Protein AF-A0A410P222-F1 (afdb_monomer_lite)

pLDDT: mean 84.29, std 20.17, range [34.69, 98.75]

Structure (mmCIF, N/CA/C/O backbone):
data_AF-A0A410P222-F1
#
_entry.id   AF-A0A410P222-F1
#
loop_
_atom_site.group_PDB
_atom_site.id
_atom_site.type_symbol
_atom_site.label_atom_id
_atom_site.label_alt_id
_atom_site.label_comp_id
_atom_site.label_asym_id
_atom_site.label_entity_id
_atom_site.label_seq_id
_atom_site.pdbx_PDB_ins_code
_atom_site.Cartn_x
_atom_site.Cartn_y
_atom_site.Cartn_z
_atom_site.occupancy
_atom_site.B_iso_or_equiv
_atom_site.auth_seq_id
_atom_site.auth_comp_id
_atom_site.auth_asym_id
_atom_site.auth_atom_id
_atom_site.pdbx_PDB_model_num
ATOM 1 N N . MET A 1 1 ? -35.136 -34.759 -13.862 1.00 38.16 1 MET A N 1
ATOM 2 C CA . MET A 1 1 ? -36.092 -35.624 -13.147 1.00 38.16 1 MET A CA 1
ATOM 3 C C . MET A 1 1 ? -36.367 -35.009 -11.785 1.00 38.16 1 MET A C 1
ATOM 5 O O . MET A 1 1 ? -35.419 -34.687 -11.090 1.00 38.16 1 MET A O 1
ATOM 9 N N . LEU A 1 2 ? -37.654 -34.767 -11.529 1.00 38.47 2 LEU A N 1
ATOM 10 C CA . LEU A 1 2 ? -38.378 -34.557 -10.266 1.00 38.47 2 LEU A CA 1
ATOM 11 C C . LEU A 1 2 ? -37.646 -33.988 -9.029 1.00 38.47 2 LEU A C 1
ATOM 13 O O . LEU A 1 2 ? -36.913 -34.665 -8.318 1.00 38.47 2 LEU A O 1
ATOM 17 N N . THR A 1 3 ? -38.010 -32.738 -8.749 1.00 44.06 3 THR A N 1
ATOM 18 C CA . THR A 1 3 ? -38.071 -32.046 -7.455 1.00 44.06 3 THR A CA 1
ATOM 19 C C . THR A 1 3 ? -38.809 -32.842 -6.373 1.00 44.06 3 THR A C 1
ATOM 21 O O . THR A 1 3 ? -39.900 -33.337 -6.648 1.00 44.06 3 THR A O 1
ATOM 24 N N . THR A 1 4 ? -38.322 -32.828 -5.125 1.00 47.69 4 THR A N 1
ATOM 25 C CA . THR A 1 4 ? -39.209 -33.014 -3.957 1.00 47.69 4 THR A CA 1
ATOM 26 C C . THR A 1 4 ? -38.711 -32.216 -2.750 1.00 47.69 4 THR A C 1
ATOM 28 O O . THR A 1 4 ? -37.768 -32.603 -2.067 1.00 47.69 4 THR A O 1
ATOM 31 N N . THR A 1 5 ? -39.346 -31.072 -2.514 1.00 48.34 5 THR A N 1
ATOM 32 C CA . THR A 1 5 ? -39.354 -30.334 -1.249 1.00 48.34 5 THR A CA 1
ATOM 33 C C . THR A 1 5 ? -40.356 -30.994 -0.299 1.00 48.34 5 THR A C 1
ATOM 35 O O . THR A 1 5 ? -41.483 -31.285 -0.692 1.00 48.34 5 THR A O 1
ATOM 38 N N . LEU A 1 6 ? -39.970 -31.216 0.958 1.00 48.56 6 LEU A N 1
ATOM 39 C CA . LEU A 1 6 ? -40.871 -31.667 2.021 1.00 48.56 6 LEU A CA 1
ATOM 40 C C . LEU A 1 6 ? -40.933 -30.585 3.097 1.00 48.56 6 LEU A C 1
ATOM 42 O O . LEU A 1 6 ? -40.063 -30.482 3.956 1.00 48.56 6 LEU A O 1
ATOM 46 N N . ALA A 1 7 ? -41.973 -29.758 3.006 1.00 42.38 7 ALA A N 1
ATOM 47 C CA . ALA A 1 7 ? -42.429 -28.901 4.086 1.00 42.38 7 ALA A CA 1
ATOM 48 C C . ALA A 1 7 ? -43.426 -29.698 4.937 1.00 42.38 7 ALA A C 1
ATOM 50 O O . ALA A 1 7 ? -44.458 -30.137 4.433 1.00 42.38 7 ALA A O 1
ATOM 51 N N . PHE A 1 8 ? -43.125 -29.876 6.222 1.00 41.62 8 PHE A N 1
ATOM 52 C CA . PHE A 1 8 ? -44.100 -30.324 7.212 1.00 41.62 8 PHE A CA 1
ATOM 53 C C . PHE A 1 8 ? -44.554 -29.109 8.020 1.00 41.62 8 PHE A C 1
ATOM 55 O O . PHE A 1 8 ? -43.815 -28.577 8.843 1.00 41.62 8 PHE A O 1
ATOM 62 N N . SER A 1 9 ? -45.786 -28.672 7.774 1.00 47.16 9 SER A N 1
ATOM 63 C CA . SER A 1 9 ? -46.534 -27.798 8.672 1.00 47.16 9 SER A CA 1
ATOM 64 C C . SER A 1 9 ? -47.714 -28.595 9.210 1.00 47.16 9 SER A C 1
ATOM 66 O O . SER A 1 9 ? -48.594 -28.988 8.450 1.00 47.16 9 SER A O 1
ATOM 68 N N . LEU A 1 10 ? -47.732 -28.825 10.521 1.00 45.16 10 LEU A N 1
ATOM 69 C CA . LEU A 1 10 ? -48.903 -29.299 11.249 1.00 45.16 10 LEU A CA 1
ATOM 70 C C . LEU A 1 10 ? -49.152 -28.335 12.405 1.00 45.16 10 LEU A C 1
ATOM 72 O O . LEU A 1 10 ? -48.416 -28.289 13.387 1.00 45.16 10 LEU A O 1
ATOM 76 N N . ALA A 1 11 ? -50.191 -27.531 12.212 1.00 48.59 11 ALA A N 1
ATOM 77 C CA . ALA A 1 11 ? -50.870 -26.773 13.241 1.00 48.59 11 ALA A CA 1
ATOM 78 C C . ALA A 1 11 ? -51.806 -27.700 14.029 1.00 48.59 11 ALA A C 1
ATOM 80 O O . ALA A 1 11 ? -52.474 -28.532 13.420 1.00 48.59 11 ALA A O 1
ATOM 81 N N . ALA A 1 12 ? -51.862 -27.508 15.347 1.00 44.97 12 ALA A N 1
ATOM 82 C CA . ALA A 1 12 ? -52.972 -27.765 16.281 1.00 44.97 12 ALA A CA 1
ATOM 83 C C . ALA A 1 12 ? -52.342 -28.008 17.663 1.00 44.97 12 ALA A C 1
ATOM 85 O O . ALA A 1 12 ? -51.421 -28.799 17.789 1.00 44.97 12 ALA A O 1
ATOM 86 N N . GLY A 1 13 ? -52.739 -27.382 18.758 1.00 39.19 13 GLY A N 1
ATOM 87 C CA . GLY A 1 13 ? -53.828 -26.465 19.020 1.00 39.19 13 GLY A CA 1
ATOM 88 C C . GLY A 1 13 ? -53.703 -26.025 20.479 1.00 39.19 13 GLY A C 1
ATOM 89 O O . GLY A 1 13 ? -53.141 -26.732 21.316 1.00 39.19 13 GLY A O 1
ATOM 90 N N . SER A 1 14 ? -54.199 -24.831 20.771 1.00 46.16 14 SER A N 1
ATOM 91 C CA . SER A 1 14 ? -54.287 -24.290 22.120 1.00 46.16 14 SER A CA 1
ATOM 92 C C . SER A 1 14 ? -55.253 -25.131 22.956 1.00 46.16 14 SER A C 1
ATOM 94 O O . SER A 1 14 ? -56.463 -25.064 22.757 1.00 46.16 14 SER A O 1
ATOM 96 N N . ALA A 1 15 ? -54.732 -25.890 23.916 1.00 42.97 15 ALA A N 1
ATOM 97 C CA . ALA A 1 15 ? -55.516 -26.425 25.021 1.00 42.97 15 ALA A CA 1
ATOM 98 C C . ALA A 1 15 ? -55.151 -25.645 26.289 1.00 42.97 15 ALA A C 1
ATOM 100 O O . ALA A 1 15 ? -54.198 -25.967 26.995 1.00 42.97 15 ALA A O 1
ATOM 101 N N . TYR A 1 16 ? -55.918 -24.585 26.557 1.00 39.12 16 TYR A N 1
ATOM 102 C CA . TYR A 1 16 ? -55.984 -23.958 27.874 1.00 39.12 16 TYR A CA 1
ATOM 103 C C . TYR A 1 16 ? -56.610 -24.964 28.846 1.00 39.12 16 TYR A C 1
ATOM 105 O O . TYR A 1 16 ? -57.828 -25.077 28.946 1.00 39.12 16 TYR A O 1
ATOM 113 N N . ALA A 1 17 ? -55.772 -25.703 29.566 1.00 38.03 17 ALA A N 1
ATOM 114 C CA . ALA A 1 17 ? -56.176 -26.414 30.767 1.00 38.03 17 ALA A CA 1
ATOM 115 C C . ALA A 1 17 ? -55.730 -25.584 31.978 1.00 38.03 17 ALA A C 1
ATOM 117 O O . ALA A 1 17 ? -54.609 -25.720 32.469 1.00 38.03 17 ALA A O 1
ATOM 118 N N . GLN A 1 18 ? -56.613 -24.701 32.460 1.00 39.84 18 GLN A N 1
ATOM 119 C CA . GLN A 1 18 ? -56.507 -24.135 33.807 1.00 39.84 18 GLN A CA 1
ATOM 120 C C . GLN A 1 18 ? -56.717 -25.267 34.818 1.00 39.84 18 GLN A C 1
ATOM 122 O O . GLN A 1 18 ? -57.825 -25.507 35.294 1.00 39.84 18 GLN A O 1
ATOM 127 N N . SER A 1 19 ? -55.641 -25.980 35.148 1.00 34.69 19 SER A N 1
ATOM 128 C CA . SER A 1 19 ? -55.595 -26.749 36.385 1.00 34.69 19 SER A CA 1
ATOM 129 C C . SER A 1 19 ? -55.342 -25.764 37.525 1.00 34.69 19 SER A C 1
ATOM 131 O O . SER A 1 19 ? -54.286 -25.134 37.609 1.00 34.69 19 SER A O 1
ATOM 133 N N . GLN A 1 20 ? -56.332 -25.593 38.400 1.00 44.56 20 GLN A N 1
ATOM 134 C CA . GLN A 1 20 ? -56.103 -25.017 39.719 1.00 44.56 20 GLN A CA 1
ATOM 135 C C . GLN A 1 20 ? -55.298 -26.036 40.528 1.00 44.56 20 GLN A C 1
ATOM 137 O O . GLN A 1 20 ? -55.839 -26.847 41.275 1.00 44.56 20 GLN A O 1
ATOM 142 N N . SER A 1 21 ? -53.989 -26.043 40.301 1.00 39.25 21 SER A N 1
ATOM 143 C CA . SER A 1 21 ? -53.052 -26.809 41.103 1.00 39.25 21 SER A CA 1
ATOM 144 C C . SER A 1 21 ? -52.857 -26.053 42.407 1.00 39.25 21 SER A C 1
ATOM 146 O O . SER A 1 21 ? -52.310 -24.953 42.415 1.00 39.25 21 SER A O 1
ATOM 148 N N . GLN A 1 22 ? -53.333 -26.638 43.507 1.00 48.72 22 GLN A N 1
ATOM 149 C CA . GLN A 1 22 ? -52.938 -26.233 44.849 1.00 48.72 22 GLN A CA 1
ATOM 150 C C . GLN A 1 22 ? -51.411 -26.177 44.895 1.00 48.72 22 GLN A C 1
ATOM 152 O O . GLN A 1 22 ? -50.742 -27.209 44.800 1.00 48.72 22 GLN A O 1
ATOM 157 N N . THR A 1 23 ? -50.858 -24.974 44.999 1.00 41.22 23 THR A N 1
ATOM 158 C CA . THR A 1 23 ? -49.420 -24.758 45.093 1.00 41.22 23 THR A CA 1
ATOM 159 C C . THR A 1 23 ? -48.958 -25.266 46.456 1.00 41.22 23 THR A C 1
ATOM 161 O O . THR A 1 23 ? -48.878 -24.520 47.429 1.00 41.22 23 THR A O 1
ATOM 164 N N . ARG A 1 24 ? -48.662 -26.569 46.558 1.00 50.81 24 ARG A N 1
ATOM 165 C CA . ARG A 1 24 ? -47.692 -27.026 47.557 1.00 50.81 24 ARG A CA 1
ATOM 166 C C . ARG A 1 24 ? -46.409 -26.234 47.302 1.00 50.81 24 ARG A C 1
ATOM 168 O O . ARG A 1 24 ? -46.042 -26.095 46.132 1.00 50.81 24 ARG A O 1
ATOM 175 N N . PRO A 1 25 ? -45.727 -25.730 48.343 1.00 47.06 25 PRO A N 1
ATOM 176 C CA . PRO A 1 25 ? -44.410 -25.146 48.165 1.00 47.06 25 PRO A CA 1
ATOM 177 C C . PRO A 1 25 ? -43.543 -26.165 47.423 1.00 47.06 25 PRO A C 1
ATOM 179 O O . PRO A 1 25 ? -43.352 -27.285 47.903 1.00 47.06 25 PRO A O 1
ATOM 182 N N . GLN A 1 26 ? -43.092 -25.812 46.219 1.00 52.06 26 GLN A N 1
ATOM 183 C CA . GLN A 1 26 ? -42.026 -26.553 45.557 1.00 52.06 26 GLN A CA 1
ATOM 184 C C . GLN A 1 26 ? -40.840 -26.577 46.533 1.00 52.06 26 GLN A C 1
ATOM 186 O O . GLN A 1 26 ? -40.521 -25.525 47.100 1.00 52.06 26 GLN A O 1
ATOM 191 N N . PRO A 1 27 ? -40.222 -27.743 46.795 1.00 58.53 27 PRO A N 1
ATOM 192 C CA . PRO A 1 27 ? -39.014 -27.782 47.602 1.00 58.53 27 PRO A CA 1
ATOM 193 C C . PRO A 1 27 ? -37.991 -26.843 46.963 1.00 58.53 27 PRO A C 1
ATOM 195 O O . PRO A 1 27 ? -37.815 -26.859 45.744 1.00 58.53 27 PRO A O 1
ATOM 198 N N . ALA A 1 28 ? -37.370 -25.991 47.782 1.00 67.25 28 ALA A N 1
ATOM 199 C CA . ALA A 1 28 ? -36.368 -25.051 47.302 1.00 67.25 28 ALA A CA 1
ATOM 200 C C . ALA A 1 28 ? -35.310 -25.809 46.472 1.00 67.25 28 ALA A C 1
ATOM 202 O O . ALA A 1 28 ? -34.900 -26.902 46.886 1.00 67.25 28 ALA A O 1
ATOM 203 N N . PRO A 1 29 ? -34.888 -25.275 45.310 1.00 68.94 29 PRO A N 1
ATOM 204 C CA . PRO A 1 29 ? -33.833 -25.882 44.511 1.00 68.94 29 PRO A CA 1
ATOM 205 C C . PRO A 1 29 ? -32.614 -26.168 45.390 1.00 68.94 29 PRO A C 1
ATOM 207 O O . PRO A 1 29 ? -32.200 -25.312 46.174 1.00 68.94 29 PRO A O 1
ATOM 210 N N . LYS A 1 30 ? -32.061 -27.381 45.291 1.00 73.38 30 LYS A N 1
ATOM 211 C CA . LYS A 1 30 ? -30.835 -27.726 46.015 1.00 73.38 30 LYS A CA 1
ATOM 212 C C . LYS A 1 30 ? -29.702 -26.824 45.535 1.00 73.38 30 LYS A C 1
ATOM 214 O O . LYS A 1 30 ? -29.568 -26.586 44.337 1.00 73.38 30 LYS A O 1
ATOM 219 N N . ASP A 1 31 ? -28.901 -26.338 46.474 1.00 78.62 31 ASP A N 1
ATOM 220 C CA . ASP A 1 31 ? -27.747 -25.500 46.171 1.00 78.62 31 ASP A CA 1
ATOM 221 C C . ASP A 1 31 ? -26.681 -26.330 45.421 1.00 78.62 31 ASP A C 1
ATOM 223 O O . ASP A 1 31 ? -26.148 -27.292 45.988 1.00 78.62 31 ASP A O 1
ATOM 227 N N . PRO A 1 32 ? -26.359 -25.986 44.159 1.00 82.56 32 PRO A N 1
ATOM 228 C CA . PRO A 1 32 ? -25.422 -26.754 43.343 1.00 82.56 32 PRO A CA 1
ATOM 229 C C . PRO A 1 32 ? -23.998 -26.743 43.915 1.00 82.56 32 PRO A C 1
ATOM 231 O O . PRO A 1 32 ? -23.250 -27.706 43.734 1.00 82.56 32 PRO A O 1
ATOM 234 N N . VAL A 1 33 ? -23.619 -25.690 44.647 1.00 83.50 33 VAL A N 1
ATOM 235 C CA . VAL A 1 33 ? -22.322 -25.605 45.328 1.00 83.50 33 VAL A CA 1
ATOM 236 C C . VAL A 1 33 ? -22.312 -26.531 46.539 1.00 83.50 33 VAL A C 1
ATOM 238 O O . VAL A 1 33 ? -21.334 -27.248 46.754 1.00 83.50 33 VAL A O 1
ATOM 241 N N . ALA A 1 34 ? -23.416 -26.587 47.287 1.00 84.50 34 ALA A N 1
ATOM 242 C CA . ALA A 1 34 ? -23.558 -27.514 48.405 1.00 84.50 34 ALA A CA 1
ATOM 243 C C . ALA A 1 34 ? -23.457 -28.977 47.954 1.00 84.50 34 ALA A C 1
ATOM 245 O O . ALA A 1 34 ? -22.788 -29.776 48.604 1.00 84.50 34 ALA A O 1
ATOM 246 N N . GLU A 1 35 ? -24.081 -29.323 46.828 1.00 85.75 35 GLU A N 1
ATOM 247 C CA . GLU A 1 35 ? -24.075 -30.682 46.279 1.00 85.75 35 GLU A CA 1
ATOM 248 C C . GLU A 1 35 ? -22.680 -31.076 45.759 1.00 85.75 35 GLU A C 1
ATOM 250 O O . GLU A 1 35 ? -22.186 -32.170 46.045 1.00 85.75 35 GLU A O 1
ATOM 255 N N . MET A 1 36 ? -21.986 -30.144 45.097 1.00 86.75 36 MET A N 1
ATOM 256 C CA . MET A 1 36 ? -20.586 -30.313 44.705 1.00 86.75 36 MET A CA 1
ATOM 257 C C . MET A 1 36 ? -19.674 -30.522 45.923 1.00 86.75 36 MET A C 1
ATOM 259 O O . MET A 1 36 ? -18.823 -31.411 45.900 1.00 86.75 36 MET A O 1
ATOM 263 N N . LEU A 1 37 ? -19.825 -29.734 46.988 1.00 86.88 37 LEU A N 1
ATOM 264 C CA . LEU A 1 37 ? -18.974 -29.842 48.178 1.00 86.88 37 LEU A CA 1
ATOM 265 C C . LEU A 1 37 ? -19.249 -31.138 48.949 1.00 86.88 37 LEU A C 1
ATOM 267 O O . LEU A 1 37 ? -18.306 -31.814 49.362 1.00 86.88 37 LEU A O 1
ATOM 271 N N . LEU A 1 38 ? -20.511 -31.576 48.998 1.00 87.38 38 LEU A N 1
ATOM 272 C CA . LEU A 1 38 ? -20.886 -32.862 49.581 1.00 87.38 38 LEU A CA 1
ATOM 273 C C . LEU A 1 38 ? -20.231 -34.041 48.842 1.00 87.38 38 LEU A C 1
ATOM 275 O O . LEU A 1 38 ? -19.766 -34.983 49.484 1.00 87.38 38 LEU A O 1
ATOM 279 N N . SER A 1 39 ? -20.120 -33.968 47.507 1.00 86.25 39 SER A N 1
ATOM 280 C CA . SER A 1 39 ? -19.420 -34.982 46.696 1.00 86.25 39 SER A CA 1
ATOM 281 C C . SER A 1 39 ? -17.918 -35.073 46.995 1.00 86.25 39 SER A C 1
ATOM 283 O O . SER A 1 39 ? -17.301 -36.112 46.770 1.00 86.25 39 SER A O 1
ATOM 285 N N . LYS A 1 40 ? -17.335 -34.004 47.551 1.00 89.00 40 LYS A N 1
ATOM 286 C CA . LYS A 1 40 ? -15.932 -33.930 47.978 1.00 89.00 40 LYS A CA 1
ATOM 287 C C . LYS A 1 40 ? -15.737 -34.287 49.457 1.00 89.00 40 LYS A C 1
ATOM 289 O O . LYS A 1 40 ? -14.623 -34.198 49.959 1.00 89.00 40 LYS A O 1
ATOM 294 N N . GLY A 1 41 ? -16.799 -34.706 50.152 1.00 87.38 41 GLY A N 1
ATOM 295 C CA . GLY A 1 41 ? -16.770 -34.993 51.588 1.00 87.38 41 GLY A CA 1
ATOM 296 C C . GLY A 1 41 ? -16.814 -33.746 52.478 1.00 87.38 41 GLY A C 1
ATOM 297 O O . GLY A 1 41 ? -16.690 -33.866 53.697 1.00 87.38 41 GLY A O 1
ATOM 298 N N . GLU A 1 42 ? -17.020 -32.561 51.903 1.00 85.12 42 GLU A N 1
ATOM 299 C CA . GLU A 1 42 ? -17.131 -31.299 52.630 1.00 85.12 42 GLU A CA 1
ATOM 300 C C . GLU A 1 42 ? -18.600 -30.951 52.893 1.00 85.12 42 GLU A C 1
ATOM 302 O O . GLU A 1 42 ? -19.486 -31.185 52.071 1.00 85.12 42 GLU A O 1
ATOM 307 N N . ARG A 1 43 ? -18.890 -30.381 54.065 1.00 82.81 43 ARG A N 1
ATOM 308 C CA . ARG A 1 43 ? -20.236 -29.902 54.397 1.00 82.81 43 ARG A CA 1
ATOM 309 C C . ARG A 1 43 ? -20.288 -28.393 54.241 1.00 82.81 43 ARG A C 1
ATOM 311 O O . ARG A 1 43 ? -19.712 -27.669 55.045 1.00 82.81 43 ARG A O 1
ATOM 318 N N . TYR A 1 44 ? -21.009 -27.939 53.223 1.00 78.88 44 TYR A N 1
ATOM 319 C CA . TYR A 1 44 ? -21.318 -26.532 53.014 1.00 78.88 44 TYR A CA 1
ATOM 320 C C . TYR A 1 44 ? -22.723 -26.221 53.515 1.00 78.88 44 TYR A C 1
ATOM 322 O O . TYR A 1 44 ? -23.689 -26.888 53.143 1.00 78.88 44 TYR A O 1
ATOM 330 N N . HIS A 1 45 ? -22.833 -25.190 54.347 1.00 76.12 45 HIS A N 1
ATOM 331 C CA . HIS A 1 45 ? -24.109 -24.593 54.707 1.00 76.12 45 HIS A CA 1
ATOM 332 C C . HIS A 1 45 ? -24.110 -23.138 54.266 1.00 76.12 45 HIS A C 1
ATOM 334 O O . HIS A 1 45 ? -23.418 -22.304 54.848 1.00 76.12 45 HIS A O 1
ATOM 340 N N . ARG A 1 46 ? -24.908 -22.845 53.236 1.00 81.25 46 ARG A N 1
ATOM 341 C CA . ARG A 1 46 ? -25.198 -21.475 52.823 1.00 81.25 46 ARG A CA 1
ATOM 342 C C . ARG A 1 46 ? -25.906 -20.756 53.971 1.00 81.25 46 ARG A C 1
ATOM 344 O O . ARG A 1 46 ? -26.878 -21.279 54.522 1.00 81.25 46 ARG A O 1
ATOM 351 N N . ALA A 1 47 ? -25.428 -19.566 54.321 1.00 81.88 47 ALA A N 1
ATOM 352 C CA . ALA A 1 47 ? -26.162 -18.684 55.219 1.00 81.88 47 ALA A CA 1
ATOM 353 C C . ALA A 1 47 ? -27.531 -18.341 54.593 1.00 81.88 47 ALA A C 1
ATOM 355 O O . ALA A 1 47 ? -27.621 -18.212 53.370 1.00 81.88 47 ALA A O 1
ATOM 356 N N . PRO A 1 48 ? -28.607 -18.221 55.388 1.00 83.88 48 PRO A N 1
ATOM 357 C CA . PRO A 1 48 ? -29.906 -17.834 54.852 1.00 83.88 48 PRO A CA 1
ATOM 358 C C . PRO A 1 48 ? -29.834 -16.425 54.254 1.00 83.88 48 PRO A C 1
ATOM 360 O O . PRO A 1 48 ? -29.122 -15.569 54.773 1.00 83.88 48 PRO A O 1
ATOM 363 N N . ASP A 1 49 ? -30.621 -16.154 53.213 1.00 82.50 49 ASP A N 1
ATOM 364 C CA . ASP A 1 49 ? -30.620 -14.843 52.543 1.00 82.50 49 ASP A CA 1
ATOM 365 C C . ASP A 1 49 ? -31.056 -13.696 53.470 1.00 82.50 49 ASP A C 1
ATOM 367 O O . ASP A 1 49 ? -30.663 -12.554 53.273 1.00 82.50 49 ASP A O 1
ATOM 371 N N . SER A 1 50 ? -31.783 -13.996 54.553 1.00 85.19 50 SER A N 1
ATOM 372 C CA . SER A 1 50 ? -32.104 -13.032 55.615 1.00 85.19 50 SER A CA 1
ATOM 373 C C . SER A 1 50 ? -30.887 -12.540 56.407 1.00 85.19 50 SER A C 1
ATOM 375 O O . SER A 1 50 ? -31.022 -11.607 57.190 1.00 85.19 50 SER A O 1
ATOM 377 N N . ALA A 1 51 ? -29.733 -13.200 56.274 1.00 87.81 51 ALA A N 1
ATOM 378 C CA . ALA A 1 51 ? -28.470 -12.769 56.864 1.00 87.81 51 ALA A CA 1
ATOM 379 C C . ALA A 1 51 ? -27.665 -11.844 55.933 1.00 87.81 51 ALA A C 1
ATOM 381 O O . ALA A 1 51 ? -26.592 -11.398 56.326 1.00 87.81 51 ALA A O 1
ATOM 382 N N . GLN A 1 52 ? -28.150 -11.575 54.714 1.00 89.25 52 GLN A N 1
ATOM 383 C CA . GLN A 1 52 ? -27.537 -10.598 53.815 1.00 89.25 52 GLN A CA 1
ATOM 384 C C . GLN A 1 52 ? -27.887 -9.175 54.250 1.00 89.25 52 GLN A C 1
ATOM 386 O O . GLN A 1 52 ? -29.036 -8.885 54.590 1.00 89.25 52 GLN A O 1
ATOM 391 N N . ASP A 1 53 ? -26.901 -8.283 54.200 1.00 94.00 53 ASP A N 1
ATOM 392 C CA . ASP A 1 53 ? -27.115 -6.863 54.446 1.00 94.00 53 ASP A CA 1
ATOM 393 C C . ASP A 1 53 ? -27.784 -6.216 53.211 1.00 94.00 53 ASP A C 1
ATOM 395 O O . ASP A 1 53 ? -27.242 -6.286 52.099 1.00 94.00 53 ASP A O 1
ATOM 399 N N . PRO A 1 54 ? -28.971 -5.595 53.353 1.00 93.19 54 PRO A N 1
ATOM 400 C CA . PRO A 1 54 ? -29.640 -4.926 52.241 1.00 93.19 54 PRO A CA 1
ATOM 401 C C . PRO A 1 54 ? -28.820 -3.776 51.632 1.00 93.19 54 PRO A C 1
ATOM 403 O O . PRO A 1 54 ? -28.993 -3.479 50.447 1.00 93.19 54 PRO A O 1
ATOM 406 N N . ASP A 1 55 ? -27.930 -3.132 52.388 1.00 96.25 55 ASP A N 1
ATOM 407 C CA . ASP A 1 55 ? -27.083 -2.051 51.882 1.00 96.25 55 ASP A CA 1
ATOM 408 C C . ASP A 1 55 ? -25.963 -2.590 50.986 1.00 96.25 55 ASP A C 1
ATOM 410 O O . ASP A 1 55 ? -25.755 -2.067 49.886 1.00 96.25 55 ASP A O 1
ATOM 414 N N . GLU A 1 56 ? -25.326 -3.697 51.380 1.00 95.69 56 GLU A N 1
ATOM 415 C CA . GLU A 1 56 ? -24.331 -4.396 50.555 1.00 95.69 56 GLU A CA 1
ATOM 416 C C . GLU A 1 56 ? -24.944 -4.916 49.248 1.00 95.69 56 GLU A C 1
ATOM 418 O O . GLU A 1 56 ? -24.328 -4.815 48.181 1.00 95.69 56 GLU A O 1
ATOM 423 N N . LEU A 1 57 ? -26.184 -5.421 49.291 1.00 96.12 57 LEU A N 1
ATOM 424 C CA . LEU A 1 57 ? -26.900 -5.859 48.090 1.00 96.12 57 LEU A CA 1
ATOM 425 C C . LEU A 1 57 ? -27.157 -4.703 47.123 1.00 96.12 57 LEU A C 1
ATOM 427 O O . LEU A 1 57 ? -26.920 -4.849 45.922 1.00 96.12 57 LEU A O 1
ATOM 431 N N . ARG A 1 58 ? -27.610 -3.548 47.627 1.00 97.31 58 ARG A N 1
ATOM 432 C CA . ARG A 1 58 ? -27.820 -2.354 46.793 1.00 97.31 58 ARG A CA 1
ATOM 433 C C . ARG A 1 58 ? -26.511 -1.866 46.180 1.00 97.31 58 ARG A C 1
ATOM 435 O O . ARG A 1 58 ? -26.484 -1.552 44.991 1.00 97.31 58 ARG A O 1
ATOM 442 N N . GLN A 1 59 ? -25.430 -1.841 46.958 1.00 97.75 59 GLN A N 1
ATOM 443 C CA . GLN A 1 59 ? -24.114 -1.437 46.467 1.00 97.75 59 GLN A CA 1
ATOM 444 C C . GLN A 1 59 ? -23.584 -2.401 45.400 1.00 97.75 59 GLN A C 1
ATOM 446 O O . GLN A 1 59 ? -23.104 -1.963 44.357 1.00 97.75 59 GLN A O 1
ATOM 451 N N . THR A 1 60 ? -23.728 -3.707 45.619 1.00 97.12 60 THR A N 1
ATOM 452 C CA . THR A 1 60 ? -23.302 -4.735 44.661 1.00 97.12 60 THR A CA 1
ATOM 453 C C . THR A 1 60 ? -24.096 -4.646 43.361 1.00 97.12 60 THR A C 1
ATOM 455 O O . THR A 1 60 ? -23.525 -4.740 42.279 1.00 97.12 60 THR A O 1
ATOM 458 N N . GLN A 1 61 ? -25.410 -4.420 43.440 1.00 98.00 61 GLN A N 1
ATOM 459 C CA . GLN A 1 61 ? -26.240 -4.212 42.252 1.00 98.00 61 GLN A CA 1
ATOM 460 C C . GLN A 1 61 ? -25.821 -2.958 41.479 1.00 98.00 61 GLN A C 1
ATOM 462 O O . GLN A 1 61 ? -25.717 -3.018 40.255 1.00 98.00 61 GLN A O 1
ATOM 467 N N . ALA A 1 62 ? -25.538 -1.853 42.175 1.00 98.19 62 ALA A N 1
ATOM 468 C CA . ALA A 1 62 ? -25.058 -0.624 41.547 1.00 98.19 62 ALA A CA 1
ATOM 469 C C . ALA A 1 62 ? -23.702 -0.830 40.850 1.00 98.19 62 ALA A C 1
ATOM 471 O O . ALA A 1 62 ? -23.547 -0.438 39.697 1.00 98.19 62 ALA A O 1
ATOM 472 N N . LEU A 1 63 ? -22.759 -1.513 41.507 1.00 98.56 63 LEU A N 1
ATOM 473 C CA . LEU A 1 63 ? -21.453 -1.831 40.928 1.00 98.56 63 LEU A CA 1
ATOM 474 C C . LEU A 1 63 ? -21.576 -2.761 39.715 1.00 98.56 63 LEU A C 1
ATOM 476 O O . LEU A 1 63 ? -20.942 -2.531 38.691 1.00 98.56 63 LEU A O 1
ATOM 480 N N . ASN A 1 64 ? -22.417 -3.793 39.792 1.00 98.44 64 ASN A N 1
ATOM 481 C CA . ASN A 1 64 ? -22.645 -4.692 38.663 1.00 98.44 64 ASN A CA 1
ATOM 482 C C . ASN A 1 64 ? -23.271 -3.955 37.472 1.00 98.44 64 ASN A C 1
ATOM 484 O O . ASN A 1 64 ? -22.901 -4.225 36.332 1.00 98.44 64 ASN A O 1
ATOM 488 N N . ALA A 1 65 ? -24.183 -3.010 37.720 1.00 98.56 65 ALA A N 1
ATOM 489 C CA . ALA A 1 65 ? -24.748 -2.171 36.667 1.00 98.56 65 ALA A CA 1
ATOM 490 C C . ALA A 1 65 ? -23.681 -1.272 36.020 1.00 98.56 65 ALA A C 1
ATOM 492 O O . ALA A 1 65 ? -23.668 -1.124 34.799 1.00 98.56 65 ALA A O 1
ATOM 493 N N . GLU A 1 66 ? -22.760 -0.722 36.814 1.00 98.50 66 GLU A N 1
ATOM 494 C CA . GLU A 1 66 ? -21.624 0.048 36.301 1.00 98.50 66 GLU A CA 1
ATOM 495 C C . GLU A 1 66 ? -20.686 -0.816 35.447 1.00 98.50 66 GLU A C 1
ATOM 497 O O . GLU A 1 66 ? -20.320 -0.414 34.345 1.00 98.50 66 GLU A O 1
ATOM 502 N N . ILE A 1 67 ? -20.346 -2.023 35.908 1.00 98.69 67 ILE A N 1
ATOM 503 C CA . ILE A 1 67 ? -19.499 -2.963 35.161 1.00 98.69 67 ILE A CA 1
ATOM 504 C C . ILE A 1 67 ? -20.136 -3.315 33.815 1.00 98.69 67 ILE A C 1
ATOM 506 O O . ILE A 1 67 ? -19.449 -3.310 32.797 1.00 98.69 67 ILE A O 1
ATOM 510 N N . VAL A 1 68 ? -21.445 -3.586 33.785 1.00 98.75 68 VAL A N 1
ATOM 511 C CA . VAL A 1 68 ? -22.164 -3.852 32.529 1.00 98.75 68 VAL A CA 1
ATOM 512 C C . VAL A 1 68 ? -22.071 -2.649 31.591 1.00 98.75 68 VAL A C 1
ATOM 514 O O . VAL A 1 68 ? -21.708 -2.821 30.433 1.00 98.75 68 VAL A O 1
ATOM 517 N N . ALA A 1 69 ? -22.300 -1.431 32.091 1.00 98.56 69 ALA A N 1
ATOM 518 C CA . ALA A 1 69 ? -22.197 -0.225 31.271 1.00 98.56 69 ALA A CA 1
ATOM 519 C C . ALA A 1 69 ? -20.779 -0.002 30.709 1.00 98.56 69 ALA A C 1
ATOM 521 O O . ALA A 1 69 ? -20.629 0.413 29.560 1.00 98.56 69 ALA A O 1
ATOM 522 N N . GLN A 1 70 ? -19.735 -0.291 31.493 1.00 98.62 70 GLN A N 1
ATOM 523 C CA . GLN A 1 70 ? -18.348 -0.203 31.026 1.00 98.62 70 GLN A CA 1
ATOM 524 C C . GLN A 1 70 ? -18.017 -1.283 29.990 1.00 98.62 70 GLN A C 1
ATOM 526 O O . GLN A 1 70 ? -17.356 -0.986 28.998 1.00 98.62 70 GLN A O 1
ATOM 531 N N . ASN A 1 71 ? -18.505 -2.510 30.181 1.00 98.75 71 ASN A N 1
ATOM 532 C CA . ASN A 1 71 ? -18.327 -3.586 29.208 1.00 98.75 71 ASN A CA 1
ATOM 533 C C . ASN A 1 71 ? -19.020 -3.251 27.882 1.00 98.75 71 ASN A C 1
ATOM 535 O O . ASN A 1 71 ? -18.407 -3.389 26.828 1.00 98.75 71 ASN A O 1
ATOM 539 N N . ASP A 1 72 ? -20.250 -2.734 27.929 1.00 98.69 72 ASP A N 1
ATOM 540 C CA . ASP A 1 72 ? -20.980 -2.310 26.733 1.00 98.69 72 ASP A CA 1
ATOM 541 C C . ASP A 1 72 ? -20.227 -1.201 25.981 1.00 98.69 72 ASP A C 1
ATOM 543 O O . ASP A 1 72 ? -20.160 -1.205 24.747 1.00 98.69 72 ASP A O 1
ATOM 547 N N . LEU A 1 73 ? -19.639 -0.241 26.705 1.00 98.62 73 LEU A N 1
ATOM 548 C CA . LEU A 1 73 ? -18.797 0.796 26.109 1.00 98.62 73 LEU A CA 1
ATOM 549 C C . LEU A 1 73 ? -17.552 0.189 25.447 1.00 98.62 73 LEU A C 1
ATOM 551 O O . LEU A 1 73 ? -17.302 0.465 24.274 1.00 98.62 73 LEU A O 1
ATOM 555 N N . ALA A 1 74 ? -16.821 -0.669 26.158 1.00 98.69 74 ALA A N 1
ATOM 556 C CA . ALA A 1 74 ? -15.620 -1.320 25.642 1.00 98.69 74 ALA A CA 1
ATOM 557 C C . ALA A 1 74 ? -15.920 -2.157 24.387 1.00 98.69 74 ALA A C 1
ATOM 559 O O . ALA A 1 74 ? -15.213 -2.059 23.388 1.00 98.69 74 ALA A O 1
ATOM 560 N N . GLU A 1 75 ? -17.023 -2.909 24.376 1.00 98.69 75 GLU A N 1
ATOM 561 C CA . GLU A 1 75 ? -17.442 -3.673 23.200 1.00 98.69 75 GLU A CA 1
ATOM 562 C C . GLU A 1 75 ? -17.766 -2.775 21.997 1.00 98.69 75 GLU A C 1
ATOM 564 O O . GLU A 1 75 ? -17.501 -3.142 20.848 1.00 98.69 75 GLU A O 1
ATOM 569 N N . ASN A 1 76 ? -18.360 -1.600 22.225 1.00 98.38 76 ASN A N 1
ATOM 570 C CA . ASN A 1 76 ? -18.594 -0.627 21.159 1.00 98.38 76 ASN A CA 1
ATOM 571 C C . ASN A 1 76 ? -17.278 -0.076 20.599 1.00 98.38 76 ASN A C 1
ATOM 573 O O . ASN A 1 76 ? -17.119 -0.005 19.376 1.00 98.38 76 ASN A O 1
ATOM 577 N N . GLU A 1 77 ? -16.344 0.291 21.475 1.00 98.69 77 GLU A N 1
ATOM 578 C CA . GLU A 1 77 ? -15.023 0.791 21.090 1.00 98.69 77 GLU A CA 1
ATOM 579 C C . GLU A 1 77 ? -14.233 -0.264 20.312 1.00 98.69 77 GLU A C 1
ATOM 581 O O . GLU A 1 77 ? -13.692 0.037 19.248 1.00 98.69 77 GLU A O 1
ATOM 586 N N . ASP A 1 78 ? -14.244 -1.519 20.758 1.00 98.75 78 ASP A N 1
ATOM 587 C CA . ASP A 1 78 ? -13.582 -2.624 20.068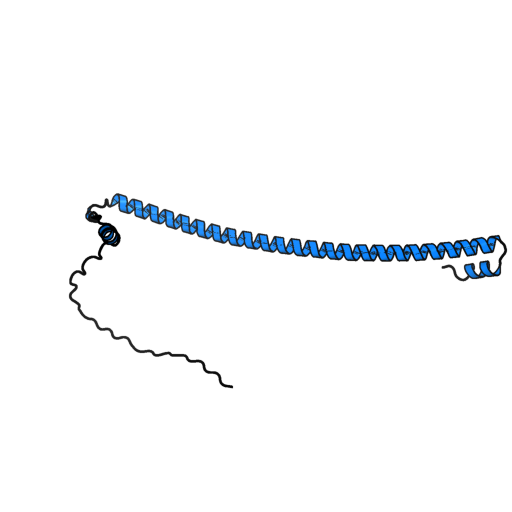 1.00 98.75 78 ASP A CA 1
ATOM 588 C C . ASP A 1 78 ? -14.146 -2.847 18.666 1.00 98.75 78 ASP A C 1
ATOM 590 O O . ASP A 1 78 ? -13.384 -3.009 17.709 1.00 98.75 78 ASP A O 1
ATOM 594 N N . ARG A 1 79 ? -15.474 -2.796 18.498 1.00 98.62 79 ARG A N 1
ATOM 595 C CA . ARG A 1 79 ? -16.090 -2.893 17.166 1.00 98.62 79 ARG A CA 1
ATOM 596 C C . ARG A 1 79 ? -15.691 -1.727 16.266 1.00 98.62 79 ARG A C 1
ATOM 598 O O . ARG A 1 79 ? -15.392 -1.945 15.090 1.00 98.62 79 ARG A O 1
ATOM 605 N N . ALA A 1 80 ? -15.662 -0.505 16.797 1.00 98.50 80 ALA A N 1
ATOM 606 C CA . ALA A 1 80 ? -15.232 0.672 16.045 1.00 98.50 80 ALA A CA 1
ATOM 607 C C . ALA A 1 80 ? -13.754 0.567 15.631 1.00 98.50 80 ALA A C 1
ATOM 609 O O . ALA A 1 80 ? -13.414 0.803 14.470 1.00 98.50 80 ALA A O 1
ATOM 610 N N . ASN A 1 81 ? -12.892 0.130 16.549 1.00 98.62 81 ASN A N 1
ATOM 611 C CA . ASN A 1 81 ? -11.469 -0.077 16.303 1.00 98.62 81 ASN A CA 1
ATOM 612 C C . ASN A 1 81 ? -11.236 -1.161 15.246 1.00 98.62 81 ASN A C 1
ATOM 614 O O . ASN A 1 81 ? -10.463 -0.953 14.313 1.00 98.62 81 ASN A O 1
ATOM 618 N N . GLN A 1 82 ? -11.939 -2.292 15.328 1.00 98.62 82 GLN A N 1
ATOM 619 C CA . GLN A 1 82 ? -11.855 -3.355 14.323 1.00 98.62 82 GLN A CA 1
ATOM 620 C C . GLN A 1 82 ? -12.285 -2.866 12.936 1.00 98.62 82 GLN A C 1
ATOM 622 O O . GLN A 1 82 ? -11.609 -3.153 11.946 1.00 98.62 82 GLN A O 1
ATOM 627 N N . ALA A 1 83 ? -13.367 -2.087 12.852 1.00 98.56 83 ALA A N 1
ATOM 628 C CA . ALA A 1 83 ? -13.820 -1.507 11.592 1.00 98.56 83 ALA A CA 1
ATOM 629 C C . ALA A 1 83 ? -12.781 -0.538 10.999 1.00 98.56 83 ALA A C 1
ATOM 631 O O . ALA A 1 83 ? -12.468 -0.629 9.808 1.00 98.56 83 ALA A O 1
ATOM 632 N N . ALA A 1 84 ? -12.201 0.334 11.830 1.00 98.56 84 ALA A N 1
ATOM 633 C CA . ALA A 1 84 ? -11.163 1.275 11.419 1.00 98.56 84 ALA A CA 1
ATOM 634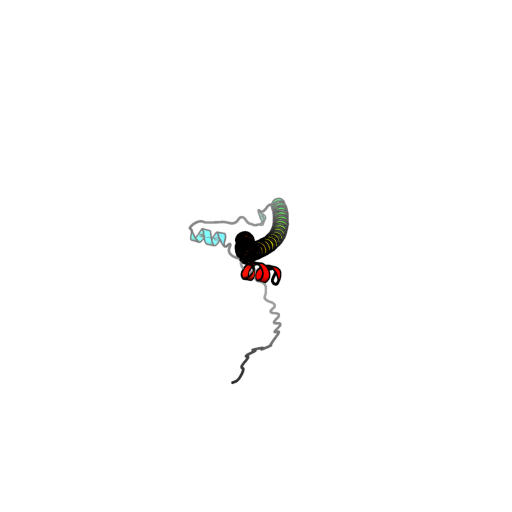 C C . ALA A 1 84 ? -9.891 0.557 10.941 1.00 98.56 84 ALA A C 1
ATOM 636 O O . ALA A 1 84 ? -9.350 0.895 9.888 1.00 98.56 84 ALA A O 1
ATOM 637 N N . GLN A 1 85 ? -9.448 -0.476 11.663 1.00 98.56 85 GLN A N 1
ATOM 638 C CA . GLN A 1 85 ? -8.286 -1.279 11.279 1.00 98.56 85 GLN A CA 1
ATOM 639 C C . GLN A 1 85 ? -8.523 -2.033 9.968 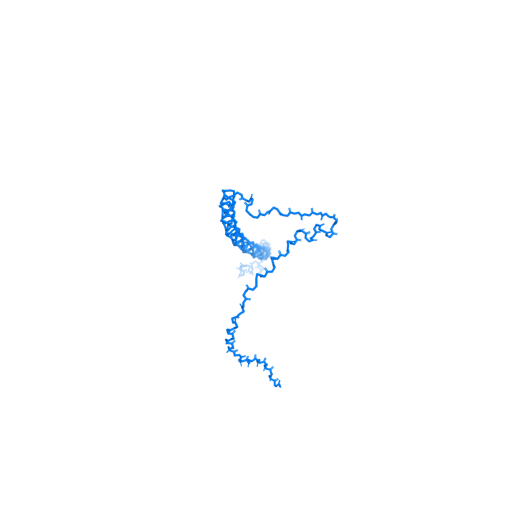1.00 98.56 85 GLN A C 1
ATOM 641 O O . GLN A 1 85 ? -7.660 -2.039 9.090 1.00 98.56 85 GLN A O 1
ATOM 646 N N . ALA A 1 86 ? -9.709 -2.619 9.789 1.00 98.69 86 ALA A N 1
ATOM 647 C CA . ALA A 1 86 ? -10.065 -3.293 8.546 1.00 98.69 86 ALA A CA 1
ATOM 648 C C . ALA A 1 86 ? -10.078 -2.318 7.358 1.00 98.69 86 ALA A C 1
ATOM 650 O O . ALA A 1 86 ? -9.655 -2.671 6.258 1.00 98.69 86 ALA A O 1
ATOM 651 N N . GLU A 1 87 ? -10.551 -1.085 7.551 1.00 98.62 87 GLU A N 1
ATOM 652 C CA . GLU A 1 87 ? -10.500 -0.063 6.507 1.00 98.62 87 GLU A CA 1
ATOM 653 C C . GLU A 1 87 ? -9.073 0.396 6.198 1.00 98.62 87 GLU A C 1
ATOM 655 O O . GLU A 1 87 ? -8.706 0.470 5.024 1.00 98.62 87 GLU A O 1
ATOM 660 N N . ALA A 1 88 ? -8.258 0.647 7.224 1.00 98.62 88 ALA A N 1
ATOM 661 C CA . ALA A 1 88 ? -6.851 0.995 7.055 1.00 98.62 88 ALA A CA 1
ATOM 662 C C . ALA A 1 88 ? -6.096 -0.099 6.285 1.00 98.62 88 ALA A C 1
ATOM 664 O O . ALA A 1 88 ? -5.367 0.205 5.341 1.00 98.62 88 ALA A O 1
ATOM 665 N N . GLN A 1 89 ? -6.341 -1.370 6.613 1.00 98.75 89 GLN A N 1
ATOM 666 C CA . GLN A 1 89 ? -5.750 -2.503 5.908 1.00 98.75 89 GLN A CA 1
ATOM 667 C C . GLN A 1 89 ? -6.167 -2.544 4.433 1.00 98.75 89 GLN A C 1
ATOM 669 O O . GLN A 1 89 ? -5.309 -2.723 3.571 1.00 98.75 89 GLN A O 1
ATOM 674 N N . ARG A 1 90 ? -7.454 -2.338 4.119 1.00 98.75 90 ARG A N 1
ATOM 675 C CA . ARG A 1 90 ? -7.926 -2.295 2.722 1.00 98.75 90 ARG A CA 1
ATOM 676 C C . ARG A 1 90 ? -7.279 -1.160 1.932 1.00 98.75 90 ARG A C 1
ATOM 678 O O . ARG A 1 90 ? -6.868 -1.370 0.795 1.00 98.75 90 ARG A O 1
ATOM 685 N N . ARG A 1 91 ? -7.180 0.035 2.525 1.00 98.69 91 ARG A N 1
ATOM 686 C CA . ARG A 1 91 ? -6.537 1.194 1.884 1.00 98.69 91 ARG A CA 1
ATOM 687 C C . ARG A 1 91 ? -5.065 0.917 1.597 1.00 98.69 91 ARG A C 1
ATOM 689 O O . ARG A 1 91 ? -4.615 1.154 0.484 1.00 98.69 91 ARG A O 1
ATOM 696 N N . TRP A 1 92 ? -4.355 0.358 2.573 1.00 98.44 92 TRP A N 1
ATOM 697 C CA . TRP A 1 92 ? -2.951 -0.005 2.417 1.00 98.44 92 TRP A CA 1
ATOM 698 C C . TRP A 1 92 ? -2.743 -1.069 1.331 1.00 98.44 92 TRP A C 1
ATOM 700 O O . TRP A 1 92 ? -1.868 -0.913 0.487 1.00 98.44 92 TRP A O 1
ATOM 710 N N . GLN A 1 93 ? -3.574 -2.117 1.294 1.00 98.69 93 GLN A N 1
ATOM 711 C CA . GLN A 1 93 ? -3.497 -3.140 0.242 1.00 98.69 93 GLN A CA 1
ATOM 712 C C . GLN A 1 93 ? -3.689 -2.530 -1.152 1.00 98.69 93 GLN A C 1
ATOM 714 O O . GLN A 1 93 ? -2.893 -2.797 -2.047 1.00 98.69 93 GLN A O 1
ATOM 719 N N . ALA A 1 94 ? -4.683 -1.653 -1.317 1.00 98.62 94 ALA A N 1
ATOM 720 C CA . ALA A 1 94 ? -4.921 -0.970 -2.587 1.00 98.62 94 ALA A CA 1
ATOM 721 C C . ALA A 1 94 ? -3.742 -0.069 -3.007 1.00 98.62 94 ALA A C 1
ATOM 723 O O . ALA A 1 94 ? -3.388 -0.022 -4.185 1.00 98.62 94 ALA A O 1
ATOM 724 N N . GLU A 1 95 ? -3.115 0.629 -2.057 1.00 98.56 95 GLU A N 1
ATOM 725 C CA . GLU A 1 95 ? -1.933 1.461 -2.313 1.00 98.56 95 GLU A CA 1
ATOM 726 C C . GLU A 1 95 ? -0.727 0.622 -2.756 1.00 98.56 95 GLU A C 1
ATOM 728 O O . GLU A 1 95 ? -0.038 0.979 -3.717 1.00 98.56 95 GLU A O 1
ATOM 733 N N . VAL A 1 96 ? -0.491 -0.518 -2.101 1.00 98.69 96 VAL A N 1
ATOM 734 C CA . VAL A 1 96 ? 0.572 -1.457 -2.479 1.00 98.69 96 VAL A CA 1
ATOM 735 C C . VAL A 1 96 ? 0.330 -1.999 -3.885 1.00 98.69 96 VAL A C 1
ATOM 737 O O . VAL A 1 96 ? 1.220 -1.915 -4.729 1.00 98.69 96 VAL A O 1
ATOM 740 N N . GLU A 1 97 ? -0.879 -2.482 -4.176 1.00 98.62 97 GLU A N 1
ATOM 741 C CA . GLU A 1 97 ? -1.231 -3.010 -5.498 1.00 98.62 97 GLU A CA 1
ATOM 742 C C . GLU A 1 97 ? -1.042 -1.965 -6.605 1.00 98.62 97 GLU A C 1
ATOM 744 O O . GLU A 1 97 ? -0.465 -2.267 -7.656 1.00 98.62 97 GLU A O 1
ATOM 749 N N . GLN A 1 98 ? -1.476 -0.724 -6.362 1.00 98.56 98 GLN A N 1
ATOM 750 C CA . GLN A 1 98 ? -1.284 0.384 -7.295 1.00 98.56 98 GLN A CA 1
ATOM 751 C C . GLN A 1 98 ? 0.203 0.678 -7.512 1.00 98.56 98 GLN A C 1
ATOM 753 O O . GLN A 1 98 ? 0.649 0.802 -8.654 1.00 98.56 98 GLN A O 1
ATOM 758 N N . THR A 1 99 ? 0.975 0.775 -6.430 1.00 98.50 99 THR A N 1
ATOM 759 C CA . THR A 1 99 ? 2.406 1.098 -6.482 1.00 98.50 99 THR A CA 1
ATOM 760 C C . THR A 1 99 ? 3.181 0.023 -7.233 1.00 98.50 99 THR A C 1
ATOM 762 O O . THR A 1 99 ? 4.009 0.324 -8.093 1.00 98.50 99 THR A O 1
ATOM 765 N N . GLU A 1 100 ? 2.887 -1.248 -6.970 1.00 98.50 100 GLU A N 1
ATOM 766 C CA . GLU A 1 100 ? 3.519 -2.360 -7.668 1.00 98.50 100 GLU A CA 1
ATOM 767 C C . GLU A 1 100 ? 3.138 -2.413 -9.150 1.00 98.50 100 GLU A C 1
ATOM 769 O O . GLU A 1 100 ? 3.992 -2.704 -9.994 1.00 98.50 100 GLU A O 1
ATOM 774 N N . ALA A 1 101 ? 1.875 -2.131 -9.487 1.00 98.56 101 ALA A N 1
ATOM 775 C CA . ALA A 1 101 ? 1.425 -2.053 -10.873 1.00 98.56 101 ALA A CA 1
ATOM 776 C C . ALA A 1 101 ? 2.126 -0.917 -11.625 1.00 98.56 101 ALA A C 1
ATOM 778 O O . ALA A 1 101 ? 2.623 -1.136 -12.731 1.00 98.56 101 ALA A O 1
ATOM 779 N N . GLN A 1 102 ? 2.241 0.255 -10.999 1.00 98.56 102 GLN A N 1
ATOM 780 C CA . GLN A 1 102 ? 2.971 1.385 -11.558 1.00 98.56 102 GLN A CA 1
ATOM 781 C C . GLN A 1 102 ? 4.446 1.032 -11.766 1.00 98.56 102 GLN A C 1
ATOM 783 O O . GLN A 1 102 ? 4.970 1.205 -12.861 1.00 98.56 102 GLN A O 1
ATOM 788 N N . ALA A 1 103 ? 5.097 0.438 -10.764 1.00 98.56 103 ALA A N 1
ATOM 789 C CA . ALA A 1 103 ? 6.495 0.038 -10.863 1.00 98.56 103 ALA A CA 1
ATOM 790 C C . ALA A 1 103 ? 6.733 -1.011 -11.964 1.00 98.56 103 ALA A C 1
ATOM 792 O O . ALA A 1 103 ? 7.771 -0.975 -12.624 1.00 98.56 103 ALA A O 1
ATOM 793 N N . ARG A 1 104 ? 5.799 -1.950 -12.182 1.00 98.56 104 ARG A N 1
ATOM 794 C CA . ARG A 1 104 ? 5.857 -2.891 -13.317 1.00 98.56 104 ARG A CA 1
ATOM 795 C C . ARG A 1 104 ? 5.775 -2.152 -14.649 1.00 98.56 104 ARG A C 1
ATOM 797 O O . ARG A 1 104 ? 6.661 -2.323 -15.481 1.00 98.56 104 ARG A O 1
ATOM 804 N N . ALA A 1 105 ? 4.774 -1.291 -14.808 1.00 98.56 105 ALA A N 1
ATOM 805 C CA . ALA A 1 105 ? 4.593 -0.514 -16.027 1.00 98.56 105 ALA A CA 1
ATOM 806 C C . ALA A 1 105 ? 5.801 0.394 -16.315 1.00 98.56 105 ALA A C 1
ATOM 808 O O . ALA A 1 105 ? 6.176 0.580 -17.468 1.00 98.56 105 ALA A O 1
ATOM 809 N N . ASP A 1 106 ? 6.416 0.972 -15.284 1.00 98.56 106 ASP A N 1
ATOM 810 C CA . ASP A 1 106 ? 7.593 1.833 -15.419 1.00 98.56 106 ASP A CA 1
ATOM 811 C C . ASP A 1 106 ? 8.810 1.050 -15.912 1.00 98.56 106 ASP A C 1
ATOM 813 O O . ASP A 1 106 ? 9.517 1.522 -16.801 1.00 98.56 106 ASP A O 1
ATOM 817 N N . ARG A 1 107 ? 9.022 -0.167 -15.391 1.00 98.56 107 ARG A N 1
ATOM 818 C CA . ARG A 1 107 ? 10.090 -1.056 -15.868 1.00 98.56 107 ARG A CA 1
ATOM 819 C C . ARG A 1 107 ? 9.889 -1.451 -17.324 1.00 98.56 107 ARG A C 1
ATOM 821 O O . ARG A 1 107 ? 10.821 -1.333 -18.109 1.00 98.56 107 ARG A O 1
ATOM 828 N N . GLU A 1 108 ? 8.676 -1.846 -17.699 1.00 98.56 108 GLU A N 1
ATOM 829 C CA . GLU A 1 108 ? 8.363 -2.225 -19.082 1.00 98.56 108 GLU A CA 1
ATOM 830 C C . GLU A 1 108 ? 8.590 -1.065 -20.060 1.00 98.56 108 GLU A C 1
ATOM 832 O O . GLU A 1 108 ? 9.169 -1.260 -21.132 1.00 98.56 108 GLU A O 1
ATOM 837 N N . ARG A 1 109 ? 8.183 0.156 -19.683 1.00 98.62 109 ARG A N 1
ATOM 838 C CA . ARG A 1 109 ? 8.449 1.357 -20.488 1.00 98.62 109 ARG A CA 1
ATOM 839 C C . ARG A 1 109 ? 9.939 1.637 -20.591 1.00 98.62 109 ARG A C 1
ATOM 841 O O . ARG A 1 109 ? 10.431 1.835 -21.693 1.00 98.62 109 ARG A O 1
ATOM 848 N N . HIS A 1 110 ? 10.664 1.568 -19.478 1.00 98.56 110 HIS A N 1
ATOM 849 C CA . HIS A 1 110 ? 12.107 1.776 -19.479 1.00 98.56 110 HIS A CA 1
ATOM 850 C C . HIS A 1 110 ? 12.837 0.769 -20.382 1.00 98.56 110 HIS A C 1
ATOM 852 O O . HIS A 1 110 ? 13.677 1.157 -21.186 1.00 98.56 110 HIS A O 1
ATOM 858 N N . GLU A 1 111 ? 12.485 -0.515 -20.316 1.00 98.56 111 GLU A N 1
ATOM 859 C CA . GLU A 1 111 ? 13.055 -1.551 -21.184 1.00 98.56 111 GLU A CA 1
ATOM 860 C C . GLU A 1 111 ? 12.705 -1.344 -22.666 1.00 98.56 111 GLU A C 1
ATOM 862 O O . GLU A 1 111 ? 13.502 -1.663 -23.553 1.00 98.56 111 GLU A O 1
ATOM 867 N N . ALA A 1 112 ? 11.512 -0.828 -22.968 1.00 98.56 112 ALA A N 1
ATOM 868 C CA . ALA A 1 112 ? 11.141 -0.451 -24.329 1.00 98.56 112 ALA A CA 1
ATOM 869 C C . ALA A 1 112 ? 11.950 0.759 -24.823 1.00 98.56 112 ALA A C 1
ATOM 871 O O . ALA A 1 112 ? 12.454 0.728 -25.946 1.00 98.56 112 ALA A O 1
ATOM 872 N N . ASP A 1 113 ? 12.127 1.772 -23.976 1.00 98.44 113 ASP A N 1
ATOM 873 C CA . ASP A 1 113 ? 12.898 2.975 -24.288 1.00 98.44 113 ASP A CA 1
ATOM 874 C C . ASP A 1 113 ? 14.373 2.645 -24.538 1.00 98.44 113 ASP A C 1
ATOM 876 O O . ASP A 1 113 ? 14.959 3.151 -25.494 1.00 98.44 113 ASP A O 1
ATOM 880 N N . LEU A 1 114 ? 14.964 1.747 -23.739 1.00 98.62 114 LEU A N 1
ATOM 881 C CA . LEU A 1 114 ? 16.332 1.266 -23.953 1.00 98.62 114 LEU A CA 1
ATOM 882 C C . LEU A 1 114 ? 16.478 0.571 -25.310 1.00 98.62 114 LEU A C 1
ATOM 884 O O . LEU A 1 114 ? 17.380 0.906 -26.072 1.00 98.62 114 LEU A O 1
ATOM 888 N N . ARG A 1 115 ? 15.553 -0.330 -25.668 1.00 98.50 115 ARG A N 1
ATOM 889 C CA . ARG A 1 115 ? 15.574 -0.987 -26.987 1.00 98.50 115 ARG A CA 1
ATOM 890 C C . ARG A 1 115 ? 15.434 0.015 -28.130 1.00 98.50 115 ARG A C 1
ATOM 892 O O . ARG A 1 115 ? 16.146 -0.088 -29.126 1.00 98.50 115 ARG A O 1
ATOM 899 N N . ALA A 1 116 ? 14.543 0.996 -27.990 1.00 98.44 116 ALA A N 1
ATOM 900 C CA . ALA A 1 116 ? 14.371 2.044 -28.990 1.00 98.44 116 ALA A CA 1
ATOM 901 C C . ALA A 1 116 ? 15.633 2.914 -29.131 1.00 98.44 116 ALA A C 1
ATOM 903 O O . ALA A 1 116 ? 16.020 3.261 -30.250 1.00 98.44 116 ALA A O 1
ATOM 904 N N . ALA A 1 117 ? 16.295 3.234 -28.016 1.00 98.25 117 ALA A N 1
ATOM 905 C CA . ALA A 1 117 ? 17.551 3.973 -28.006 1.00 98.25 117 ALA A CA 1
ATOM 906 C C . ALA A 1 117 ? 18.679 3.181 -28.686 1.00 98.25 117 ALA A C 1
ATOM 908 O O . ALA A 1 117 ? 19.361 3.734 -29.551 1.00 98.25 117 ALA A O 1
ATOM 909 N N . ASP A 1 118 ? 18.820 1.890 -28.377 1.00 98.44 118 ASP A N 1
ATOM 910 C CA . ASP A 1 118 ? 19.817 1.009 -28.995 1.00 98.44 118 ASP A CA 1
ATOM 911 C C . ASP A 1 118 ? 19.604 0.898 -30.515 1.00 98.44 118 ASP A C 1
ATOM 913 O O . ASP A 1 118 ? 20.547 1.005 -31.305 1.00 98.44 118 ASP A O 1
ATOM 917 N N . GLU A 1 119 ? 18.354 0.743 -30.964 1.00 98.25 119 GLU A N 1
ATOM 918 C CA . GLU A 1 119 ? 18.023 0.712 -32.391 1.00 98.25 119 GLU A CA 1
ATOM 919 C C . GLU A 1 119 ? 18.319 2.043 -33.094 1.00 98.25 119 GLU A C 1
ATOM 921 O O . GLU A 1 119 ? 18.828 2.050 -34.223 1.00 98.25 119 GLU A O 1
ATOM 926 N N . ALA A 1 120 ? 18.004 3.168 -32.448 1.00 98.12 120 ALA A N 1
ATOM 927 C CA . ALA A 1 120 ? 18.287 4.500 -32.970 1.00 98.12 120 ALA A CA 1
ATOM 928 C C . ALA A 1 120 ? 19.798 4.744 -33.075 1.00 98.12 120 ALA A C 1
ATOM 930 O O . ALA A 1 120 ? 20.269 5.227 -34.109 1.00 98.12 120 ALA A O 1
ATOM 931 N N . GLN A 1 121 ? 20.566 4.340 -32.061 1.00 98.31 121 GLN A N 1
ATOM 932 C CA . GLN A 1 121 ? 22.023 4.411 -32.082 1.00 98.31 121 GLN A CA 1
ATOM 933 C C . GLN A 1 121 ? 22.596 3.557 -33.217 1.00 98.31 121 GLN A C 1
ATOM 935 O O . GLN A 1 121 ? 23.398 4.049 -34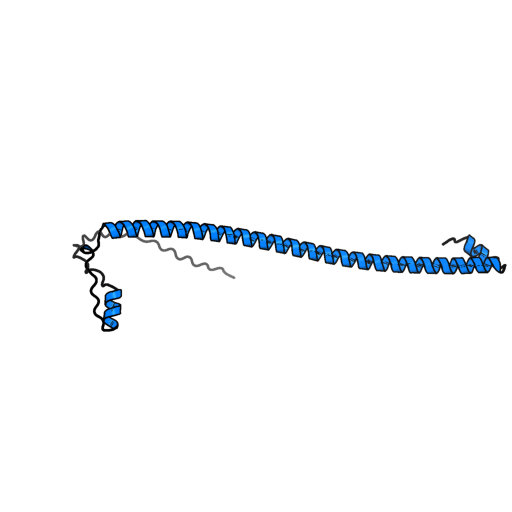.011 1.00 98.31 121 GLN A O 1
ATOM 940 N N . ALA A 1 122 ? 22.138 2.314 -33.368 1.00 98.25 122 ALA A N 1
ATOM 941 C CA . ALA A 1 122 ? 22.612 1.435 -34.432 1.00 98.25 122 ALA A CA 1
ATOM 942 C C . ALA A 1 122 ? 22.303 1.988 -35.837 1.00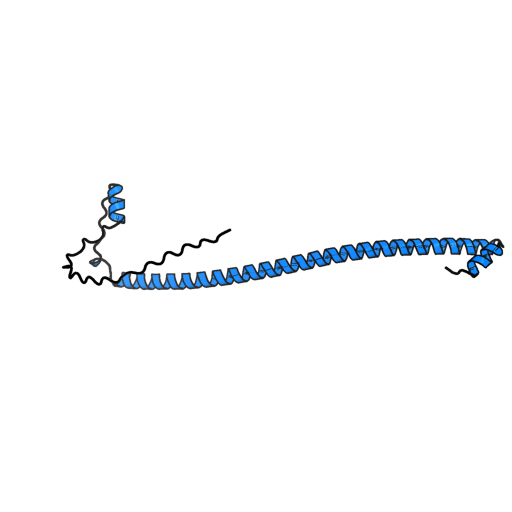 98.25 122 ALA A C 1
ATOM 944 O O . ALA A 1 122 ? 23.092 1.796 -36.764 1.00 98.25 122 ALA A O 1
ATOM 945 N N . ARG A 1 123 ? 21.158 2.662 -36.027 1.00 97.81 123 ARG A N 1
ATOM 946 C CA . ARG A 1 123 ? 20.839 3.373 -37.281 1.00 97.81 123 ARG A CA 1
ATOM 947 C C . ARG A 1 123 ? 21.814 4.519 -37.516 1.00 97.81 123 ARG A C 1
ATOM 949 O O . ARG A 1 123 ? 22.486 4.526 -38.542 1.00 97.81 123 ARG A O 1
ATOM 956 N N . TYR A 1 124 ? 21.963 5.397 -36.528 1.00 96.56 124 TYR A N 1
ATOM 957 C CA . TYR A 1 124 ? 22.878 6.530 -36.598 1.00 96.56 124 TYR A CA 1
ATOM 958 C C . TYR A 1 124 ? 24.313 6.102 -36.937 1.00 96.56 124 TYR A C 1
ATOM 960 O O . TYR A 1 124 ? 24.956 6.695 -37.801 1.00 96.56 124 TYR A O 1
ATOM 968 N N . GLU A 1 125 ? 24.818 5.040 -36.309 1.00 97.62 125 GLU A N 1
ATOM 969 C CA . GLU A 1 125 ? 26.160 4.520 -36.577 1.00 97.62 125 GLU A CA 1
ATOM 970 C C . GLU A 1 125 ? 26.327 4.033 -38.022 1.00 97.62 125 GLU A C 1
ATOM 972 O O . GLU A 1 125 ? 27.355 4.319 -38.646 1.00 97.62 125 GLU A O 1
ATOM 977 N N . ARG A 1 126 ? 25.320 3.348 -38.583 1.00 96.94 126 ARG A N 1
ATOM 978 C CA . ARG A 1 126 ? 25.327 2.925 -39.993 1.00 96.94 126 ARG A CA 1
ATOM 979 C C . ARG A 1 126 ? 25.297 4.118 -40.939 1.00 96.94 126 ARG A C 1
ATOM 981 O O . ARG A 1 126 ? 26.099 4.158 -41.873 1.00 96.94 126 ARG A O 1
ATOM 988 N N . ASP A 1 127 ? 24.438 5.093 -40.670 1.00 95.69 127 ASP A N 1
ATOM 989 C CA . ASP A 1 127 ? 24.295 6.287 -41.505 1.00 95.69 127 ASP A CA 1
ATOM 990 C C . ASP A 1 127 ? 25.590 7.110 -41.497 1.00 95.69 127 ASP A C 1
ATOM 992 O O . ASP A 1 127 ? 26.072 7.552 -42.543 1.00 95.69 127 ASP A O 1
ATOM 996 N N . MET A 1 128 ? 26.230 7.235 -40.330 1.00 95.12 128 MET A N 1
ATOM 997 C CA . MET A 1 128 ? 27.531 7.886 -40.189 1.00 95.12 128 MET A CA 1
ATOM 998 C C . MET A 1 128 ? 28.655 7.114 -40.882 1.00 95.12 128 MET A C 1
ATOM 1000 O O . MET A 1 128 ? 29.561 7.733 -41.445 1.00 95.12 128 MET A O 1
ATOM 1004 N N . ALA A 1 129 ? 28.637 5.781 -40.843 1.00 95.88 129 ALA A N 1
ATOM 1005 C CA . ALA A 1 129 ? 29.615 4.961 -41.551 1.00 95.88 129 ALA A CA 1
ATOM 1006 C C . ALA A 1 129 ? 29.485 5.120 -43.074 1.00 95.88 129 ALA A C 1
ATOM 1008 O O . ALA A 1 129 ? 30.495 5.332 -43.750 1.00 95.88 129 ALA A O 1
ATOM 1009 N N . ASP A 1 130 ? 28.262 5.090 -43.610 1.00 93.94 130 ASP A N 1
ATOM 1010 C CA . ASP A 1 130 ? 28.016 5.295 -45.039 1.00 93.94 130 ASP A CA 1
ATOM 1011 C C . ASP A 1 130 ? 28.378 6.720 -45.484 1.00 93.94 130 ASP A C 1
ATOM 1013 O O . ASP A 1 130 ? 29.075 6.901 -46.490 1.00 93.94 130 ASP A O 1
ATOM 1017 N N . TRP A 1 131 ? 28.026 7.731 -44.681 1.00 92.25 131 TRP A N 1
ATOM 1018 C CA . TRP A 1 131 ? 28.433 9.113 -44.925 1.00 92.25 131 TRP A CA 1
ATOM 1019 C C . TRP A 1 131 ? 29.960 9.256 -44.969 1.00 92.25 131 TRP A C 1
ATOM 1021 O O . TRP A 1 131 ? 30.496 9.824 -45.924 1.00 92.25 131 TRP A O 1
ATOM 1031 N N . ARG A 1 132 ? 30.686 8.688 -43.992 1.00 95.00 132 ARG A N 1
ATOM 1032 C CA . ARG A 1 132 ? 32.163 8.699 -43.974 1.00 95.00 132 ARG A CA 1
ATOM 1033 C C . ARG A 1 132 ? 32.743 8.005 -45.206 1.00 95.00 132 ARG A C 1
ATOM 1035 O O . ARG A 1 132 ? 33.687 8.520 -45.804 1.00 95.00 132 ARG A O 1
ATOM 1042 N N . ALA A 1 133 ? 32.179 6.867 -45.615 1.00 93.38 133 ALA A N 1
ATOM 1043 C CA . ALA A 1 133 ? 32.624 6.133 -46.798 1.00 93.38 133 ALA A CA 1
ATOM 1044 C C . ALA A 1 133 ? 32.409 6.934 -48.095 1.00 93.38 133 ALA A C 1
ATOM 1046 O O . ALA A 1 133 ? 33.288 6.960 -48.964 1.00 93.38 133 ALA A O 1
ATOM 1047 N N . THR A 1 134 ? 31.268 7.617 -48.213 1.00 92.75 134 THR A N 1
ATOM 1048 C CA . THR A 1 134 ? 30.943 8.515 -49.330 1.00 92.75 134 THR A CA 1
ATOM 1049 C C . THR A 1 134 ? 31.872 9.728 -49.357 1.00 92.75 134 THR A C 1
ATOM 1051 O O . THR A 1 134 ? 32.449 10.031 -50.403 1.00 92.75 134 THR A O 1
ATOM 1054 N N . ALA A 1 135 ? 32.092 10.381 -48.212 1.00 94.12 135 ALA A N 1
ATOM 1055 C CA . ALA A 1 135 ? 33.007 11.513 -48.091 1.00 94.12 135 ALA A CA 1
ATOM 1056 C C . ALA A 1 135 ? 34.438 11.123 -48.488 1.00 94.12 135 ALA A C 1
ATOM 1058 O O . ALA A 1 135 ? 35.067 11.812 -49.294 1.00 94.12 135 ALA A O 1
ATOM 1059 N N . ALA A 1 136 ? 34.922 9.975 -48.001 1.00 95.19 136 ALA A N 1
ATOM 1060 C CA . ALA A 1 136 ? 36.212 9.436 -48.403 1.00 95.19 136 ALA A CA 1
ATOM 1061 C C . ALA A 1 136 ? 36.260 9.195 -49.918 1.00 95.19 136 ALA A C 1
ATOM 1063 O O . ALA A 1 136 ? 37.235 9.587 -50.542 1.00 95.19 136 ALA A O 1
ATOM 1064 N N . ALA A 1 137 ? 35.220 8.613 -50.532 1.00 93.50 137 ALA A N 1
ATOM 1065 C CA . ALA A 1 137 ? 35.163 8.364 -51.979 1.00 93.50 137 ALA A CA 1
ATOM 1066 C C . ALA A 1 137 ? 35.280 9.639 -52.818 1.00 93.50 137 ALA A C 1
ATOM 1068 O O . ALA A 1 137 ? 36.070 9.676 -53.763 1.00 93.50 137 ALA A O 1
ATOM 1069 N N . CYS A 1 138 ? 34.578 10.698 -52.414 1.00 92.50 138 CYS A N 1
ATOM 1070 C CA . CYS A 1 138 ? 34.715 12.013 -53.027 1.00 92.50 138 CYS A CA 1
ATOM 1071 C C . CYS A 1 138 ? 36.161 12.531 -52.954 1.00 92.50 138 CYS A C 1
ATOM 1073 O O . CYS A 1 138 ? 36.679 13.026 -53.952 1.00 92.50 138 CYS A O 1
ATOM 1075 N N . GLN A 1 139 ? 36.834 12.381 -51.806 1.00 94.56 139 GLN A N 1
ATOM 1076 C CA . GLN A 1 139 ? 38.214 12.851 -51.620 1.00 94.56 139 GLN A CA 1
ATOM 1077 C C . GLN A 1 139 ? 39.228 12.116 -52.511 1.00 94.56 139 GLN A C 1
ATOM 1079 O O . GLN A 1 139 ? 40.170 12.736 -52.995 1.00 94.56 139 GLN A O 1
ATOM 1084 N N . ARG A 1 140 ? 39.029 10.816 -52.776 1.00 96.06 140 ARG A N 1
ATOM 1085 C CA . ARG A 1 140 ? 39.894 10.013 -53.677 1.00 96.06 140 ARG A CA 1
ATOM 1086 C C . ARG A 1 140 ? 39.568 10.195 -55.165 1.00 96.06 140 ARG A C 1
ATOM 1088 O O . ARG A 1 140 ? 40.217 9.571 -55.998 1.00 96.06 140 ARG A O 1
ATOM 1095 N N . GLY A 1 141 ? 38.568 11.012 -55.506 1.00 93.06 141 GLY A N 1
ATOM 1096 C CA . GLY A 1 141 ? 38.156 11.267 -56.890 1.00 93.06 141 GLY A CA 1
ATOM 1097 C C . GLY A 1 141 ? 37.218 10.216 -57.501 1.00 93.06 141 GLY A C 1
ATOM 1098 O O . GLY A 1 141 ? 36.991 10.239 -58.710 1.00 93.06 141 GLY A O 1
ATOM 1099 N N . ASP A 1 142 ? 36.634 9.317 -56.699 1.00 94.19 142 ASP A N 1
ATOM 1100 C CA . ASP A 1 142 ? 35.605 8.376 -57.164 1.00 94.19 142 ASP A CA 1
ATOM 1101 C C . ASP A 1 142 ? 34.269 9.113 -57.349 1.00 94.19 142 ASP A C 1
ATOM 1103 O O . ASP A 1 142 ? 33.424 9.214 -56.452 1.00 94.19 142 ASP A O 1
ATOM 1107 N N . THR A 1 143 ? 34.100 9.675 -58.545 1.00 88.62 143 THR A N 1
ATOM 1108 C CA . THR A 1 143 ? 32.937 10.489 -58.914 1.00 88.62 143 THR A CA 1
ATOM 1109 C C . THR A 1 143 ? 31.636 9.688 -58.960 1.00 88.62 143 THR A C 1
ATOM 1111 O O . THR A 1 143 ? 30.580 10.261 -58.691 1.00 88.62 143 THR A O 1
ATOM 1114 N N . ALA A 1 144 ? 31.670 8.380 -59.233 1.00 89.94 144 ALA A N 1
ATOM 1115 C CA . ALA A 1 144 ? 30.469 7.546 -59.289 1.00 89.94 144 ALA A CA 1
ATOM 1116 C C . ALA A 1 144 ? 29.856 7.347 -57.893 1.00 89.94 144 ALA A C 1
ATOM 1118 O O . ALA A 1 144 ? 28.685 7.675 -57.683 1.00 89.94 144 ALA A O 1
ATOM 1119 N N . ARG A 1 145 ? 30.653 6.896 -56.913 1.00 87.06 145 ARG A N 1
ATOM 1120 C CA . ARG A 1 145 ? 30.208 6.724 -55.516 1.00 87.06 145 ARG A CA 1
ATOM 1121 C C . ARG A 1 145 ? 29.864 8.068 -54.866 1.00 87.06 145 ARG A C 1
ATOM 1123 O O . ARG A 1 145 ? 28.859 8.164 -54.166 1.00 87.06 145 ARG A O 1
ATOM 1130 N N . CYS A 1 146 ? 30.652 9.111 -55.141 1.00 88.94 146 CYS A N 1
ATOM 1131 C CA . CYS A 1 146 ? 30.407 10.459 -54.627 1.00 88.94 146 CYS A CA 1
ATOM 1132 C C . CYS A 1 146 ? 29.058 11.034 -55.098 1.00 88.94 146 CYS A C 1
ATOM 1134 O O . CYS A 1 146 ? 28.283 11.565 -54.301 1.00 88.94 146 CYS A O 1
ATOM 1136 N N . ASN A 1 147 ? 28.740 10.898 -56.391 1.00 88.00 147 ASN A N 1
ATOM 1137 C CA . ASN A 1 147 ? 27.474 11.383 -56.943 1.00 88.00 147 ASN A CA 1
ATOM 1138 C C . ASN A 1 147 ? 26.2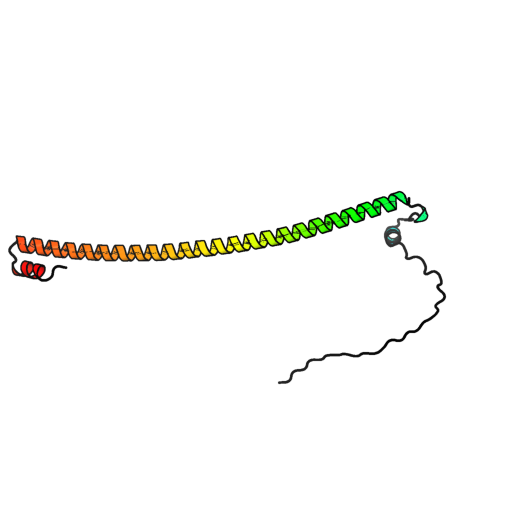71 10.538 -56.501 1.00 88.00 147 ASN A C 1
ATOM 1140 O O . ASN A 1 147 ? 25.177 11.085 -56.368 1.00 88.00 147 ASN A O 1
ATOM 1144 N N . ALA A 1 148 ? 26.459 9.236 -56.259 1.00 86.19 148 ALA A N 1
ATOM 1145 C CA . ALA A 1 148 ? 25.417 8.373 -55.708 1.00 86.19 148 ALA A CA 1
ATOM 1146 C C . ALA A 1 148 ? 25.007 8.823 -54.294 1.00 86.19 148 ALA A C 1
ATOM 1148 O O . ALA A 1 148 ? 23.834 9.110 -54.070 1.00 86.19 148 ALA A O 1
ATOM 1149 N N . GLY A 1 149 ? 25.969 9.014 -53.383 1.00 83.12 149 GLY A N 1
ATOM 1150 C CA . GLY A 1 149 ? 25.679 9.454 -52.012 1.00 83.12 149 GLY A CA 1
ATOM 1151 C C . GLY A 1 149 ? 25.132 10.886 -51.891 1.00 83.12 149 GLY A C 1
ATOM 1152 O O . GLY A 1 149 ? 24.477 11.209 -50.909 1.00 83.12 149 GLY A O 1
ATOM 1153 N N . ARG A 1 150 ? 25.326 11.755 -52.899 1.00 77.69 150 ARG A N 1
ATOM 1154 C CA . ARG A 1 150 ? 24.673 13.085 -52.953 1.00 77.69 150 ARG A CA 1
ATOM 1155 C C . ARG A 1 150 ? 23.198 13.031 -53.358 1.00 77.69 150 ARG A C 1
ATOM 1157 O O . ARG A 1 150 ? 22.468 13.968 -53.048 1.00 77.69 150 ARG A O 1
ATOM 1164 N N . LYS A 1 151 ? 22.773 12.001 -54.098 1.00 76.75 151 LYS A N 1
ATOM 1165 C CA . LYS A 1 151 ? 21.386 11.851 -54.579 1.00 76.75 151 LYS A CA 1
ATOM 1166 C C . LYS A 1 151 ? 20.482 11.144 -53.572 1.00 76.75 151 LYS A C 1
ATOM 1168 O O . LYS A 1 151 ? 19.279 11.370 -53.597 1.00 76.75 151 LYS A O 1
ATOM 1173 N N . THR A 1 152 ? 21.060 10.332 -52.697 1.00 64.31 152 THR A N 1
ATOM 1174 C CA . THR A 1 152 ? 20.384 9.704 -51.558 1.00 64.31 152 THR A CA 1
ATOM 1175 C C . THR A 1 152 ? 21.035 10.190 -50.265 1.00 64.31 152 THR A C 1
ATOM 1177 O O . THR A 1 152 ? 21.845 9.460 -49.695 1.00 64.31 152 THR A O 1
ATOM 1180 N N . PRO A 1 153 ? 20.759 11.432 -49.824 1.00 60.59 153 PRO A N 1
ATOM 1181 C CA . PRO A 1 153 ? 21.039 11.787 -48.442 1.00 60.59 153 PRO A CA 1
ATOM 1182 C C . PRO A 1 153 ? 20.196 10.858 -47.558 1.00 60.59 153 PRO A C 1
ATOM 1184 O O . PRO A 1 153 ? 18.984 10.780 -47.764 1.00 60.59 153 PRO A O 1
ATOM 1187 N N . ASN A 1 154 ? 20.861 10.102 -46.677 1.00 56.12 154 ASN A N 1
ATOM 1188 C CA . ASN A 1 154 ? 20.198 9.284 -45.653 1.00 56.12 154 ASN A CA 1
ATOM 1189 C C . ASN A 1 154 ? 19.230 10.138 -44.825 1.00 56.12 154 ASN A C 1
ATOM 1191 O O . ASN A 1 154 ? 19.590 11.306 -44.536 1.00 56.12 154 ASN A O 1
#

Secondary structure (DSSP, 8-state):
-----------------------PPPPPPPPHHHHHHHHTT----PPPGGGS-HHHHHHHHHHHHHHHHHHHHHHHHHHHHHHHHHHHHHHHHHHHHHHHHHHHHHHHHHHHHHHHHHHHHHHHHHHHHHHHHHHHHHHTT-HHHHHHHHHS--

Radius of gyration: 48.18 Å; chains: 1; bounding box: 96×49×116 Å

Organism: Brevundimonas diminuta (NCBI:txid293)

Sequence (154 aa):
MLTTTLAFSLAAGSAYAQSQSQTRPQPAPKDPVAEMLLSKGERYHRAPDSAQDPDELRQTQALNAEIVAQNDLAENEDRANQAAQAEAQRRWQAEVEQTEAQARADRERHEADLRAADEAQARYERDMADWRATAAACQRGDTARCNAGRKTPN

Foldseek 3Di:
DDDDDDDDDDDDDDDPDPDPPPDDPDPPPPDPVQVVCVVVVHGDDDDDPVPDDPVVVVVVVVVVVVVVVVVVVVVVVVVVVVVVVVVVVVVVVVVVVVVVVVVVVVVVVVVVVVVVVVVVVVVVVVLVVLVVVLVVCVVVVVPVSVVVCVVDND